Protein AF-A0A3D0DNH4-F1 (afdb_monomer_lite)

Sequence (69 aa):
MDTRDISFNILKRIEEEDSYVSDVLGQALTQLQFKEKRDRA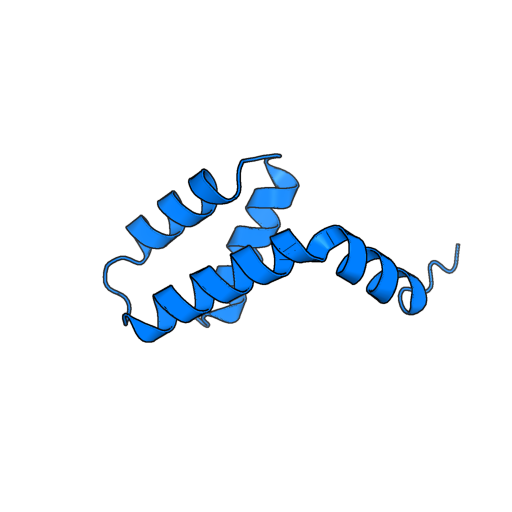FITRLVEGVTERRLSLDFLIDKFSSKTA

Secondary structure (DSSP, 8-state):
--HHHHHHHHHHHHHHTT--HHHHHHHHHHHTTTS-HHHHHHHHHHHHHHHHTHHHHHHHHHTTS----

Foldseek 3Di:
DDLVVLLVVLLVCCVVVVDDSCVSLVVSCVVVVPPDPVSNVVSVCSNVVCVVCVVVVVVVVVVVPPPPD

pLDDT: mean 90.54, std 10.62, range [46.88, 97.56]

Radius of gyration: 13.67 Å; chains: 1; bounding box: 32×28×35 Å

Structure (mmCIF, N/CA/C/O backbone):
data_AF-A0A3D0DNH4-F1
#
_entry.id   AF-A0A3D0DNH4-F1
#
loop_
_atom_site.group_PDB
_atom_site.id
_atom_site.type_symbol
_atom_site.label_atom_id
_atom_site.label_alt_id
_atom_site.label_comp_id
_atom_site.label_asym_id
_atom_site.label_entity_id
_atom_site.label_seq_id
_atom_site.pdbx_PDB_ins_code
_atom_site.Cartn_x
_atom_site.Cartn_y
_atom_site.Cartn_z
_atom_site.occupancy
_atom_site.B_iso_or_equiv
_atom_site.auth_seq_id
_atom_site.auth_comp_id
_atom_site.auth_asym_id
_atom_site.auth_atom_id
_atom_site.pdbx_PDB_model_num
ATOM 1 N N . MET A 1 1 ? -8.448 -10.958 12.248 1.00 62.53 1 MET A N 1
ATOM 2 C CA . MET A 1 1 ? -7.696 -10.681 11.009 1.00 62.53 1 MET A CA 1
ATOM 3 C C . MET A 1 1 ? -6.409 -9.993 11.404 1.00 62.53 1 MET A C 1
ATOM 5 O O . MET A 1 1 ? -6.494 -9.000 12.128 1.00 62.53 1 MET A O 1
ATOM 9 N N . ASP A 1 2 ? -5.274 -10.567 11.019 1.00 90.75 2 ASP A N 1
ATOM 10 C CA . ASP A 1 2 ? -3.951 -10.028 11.335 1.00 90.75 2 ASP A CA 1
ATOM 11 C C . ASP A 1 2 ? -3.734 -8.693 10.601 1.00 90.75 2 ASP A C 1
ATOM 13 O O . ASP A 1 2 ? -4.200 -8.500 9.476 1.00 90.75 2 ASP A O 1
ATOM 17 N N . THR A 1 3 ? -3.056 -7.740 11.238 1.00 94.12 3 THR A N 1
ATOM 18 C CA . THR A 1 3 ? -2.769 -6.424 10.644 1.00 94.12 3 THR A CA 1
ATOM 19 C C . THR A 1 3 ? -1.853 -6.541 9.428 1.00 94.12 3 THR A C 1
ATOM 21 O O . THR A 1 3 ? -1.951 -5.724 8.509 1.00 94.12 3 THR A O 1
ATOM 24 N N . ARG A 1 4 ? -1.009 -7.581 9.375 1.00 95.38 4 ARG A N 1
ATOM 25 C CA . ARG A 1 4 ? -0.173 -7.889 8.206 1.00 95.38 4 ARG A CA 1
ATOM 26 C C . ARG A 1 4 ? -0.996 -8.345 7.006 1.00 95.38 4 ARG A C 1
ATOM 28 O O . ARG A 1 4 ? -0.789 -7.804 5.926 1.00 95.38 4 ARG A O 1
ATOM 35 N N . ASP A 1 5 ? -1.966 -9.239 7.203 1.00 95.8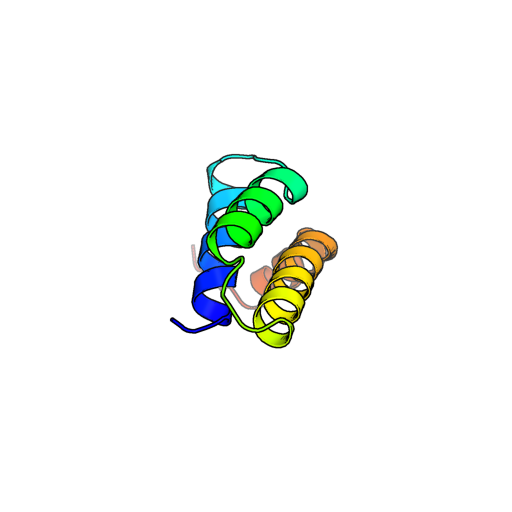8 5 ASP A N 1
ATOM 36 C CA . ASP A 1 5 ? -2.864 -9.692 6.128 1.00 95.88 5 ASP A CA 1
ATOM 37 C C . ASP A 1 5 ? -3.650 -8.523 5.528 1.00 95.88 5 ASP A C 1
ATOM 39 O O . ASP A 1 5 ? -3.789 -8.400 4.312 1.00 95.88 5 ASP A O 1
ATOM 43 N N . ILE A 1 6 ? -4.144 -7.621 6.382 1.00 95.31 6 ILE A N 1
ATOM 44 C CA . ILE A 1 6 ? -4.848 -6.413 5.936 1.00 95.31 6 ILE A CA 1
ATOM 45 C C . ILE A 1 6 ? -3.915 -5.528 5.105 1.00 95.31 6 ILE A C 1
ATOM 47 O O . ILE A 1 6 ? -4.289 -5.087 4.022 1.00 95.31 6 ILE A O 1
ATOM 51 N N . SER A 1 7 ? -2.696 -5.294 5.592 1.00 96.44 7 SER A N 1
ATOM 52 C CA . SER A 1 7 ? -1.708 -4.465 4.893 1.00 96.44 7 SER A CA 1
ATOM 53 C C . SER A 1 7 ? -1.321 -5.062 3.538 1.00 96.44 7 SER A C 1
ATOM 55 O O . SER A 1 7 ? -1.230 -4.332 2.556 1.00 96.44 7 SER A O 1
ATOM 57 N N . PHE A 1 8 ? -1.154 -6.386 3.464 1.00 95.81 8 PHE A N 1
ATOM 58 C CA . PHE A 1 8 ? -0.888 -7.096 2.215 1.00 95.81 8 PHE A CA 1
ATOM 59 C C . PHE A 1 8 ? -2.025 -6.919 1.205 1.00 95.81 8 PHE A C 1
ATOM 61 O O . PHE A 1 8 ? -1.767 -6.584 0.055 1.00 95.81 8 PHE A O 1
ATOM 68 N N . ASN A 1 9 ? -3.281 -7.076 1.632 1.00 94.62 9 ASN A N 1
ATOM 69 C CA . ASN A 1 9 ? -4.429 -6.883 0.743 1.00 94.62 9 ASN A CA 1
ATOM 70 C C . ASN A 1 9 ? -4.530 -5.443 0.219 1.00 94.62 9 ASN A C 1
ATOM 72 O O . ASN A 1 9 ? -4.877 -5.242 -0.941 1.00 94.62 9 ASN A O 1
ATOM 76 N N . ILE A 1 10 ? -4.196 -4.446 1.046 1.00 95.00 10 ILE A N 1
ATOM 77 C CA . ILE A 1 10 ? -4.139 -3.042 0.615 1.00 95.00 10 ILE A CA 1
ATOM 78 C C . ILE A 1 10 ? -3.041 -2.849 -0.438 1.00 95.00 10 ILE A C 1
ATOM 80 O O . ILE A 1 10 ? -3.312 -2.290 -1.495 1.00 95.00 10 ILE A O 1
ATOM 84 N N . LEU A 1 11 ? -1.824 -3.339 -0.177 1.00 95.31 11 LEU A N 1
ATOM 85 C CA . LEU A 1 11 ? -0.695 -3.245 -1.113 1.00 95.31 11 LEU A CA 1
ATOM 86 C C . LEU A 1 11 ? -0.983 -3.949 -2.440 1.00 95.31 11 LEU A C 1
ATOM 88 O O . LEU A 1 11 ? -0.713 -3.396 -3.499 1.00 95.31 11 LEU A O 1
ATOM 92 N N . LYS A 1 12 ? -1.585 -5.139 -2.384 1.00 94.56 12 LYS A N 1
ATOM 93 C CA . LYS A 1 12 ? -2.008 -5.888 -3.567 1.00 94.56 12 LYS A CA 1
ATOM 94 C C . LYS A 1 12 ? -2.992 -5.077 -4.409 1.00 94.56 12 LYS A C 1
ATOM 96 O O . LYS A 1 12 ? -2.829 -4.983 -5.615 1.00 94.56 12 LYS A O 1
ATOM 101 N N . ARG A 1 13 ? -3.979 -4.453 -3.765 1.00 93.38 13 ARG A N 1
ATOM 102 C CA . ARG A 1 13 ? -4.977 -3.628 -4.448 1.00 93.38 13 ARG A CA 1
ATOM 103 C C . ARG A 1 13 ? -4.370 -2.368 -5.073 1.00 93.38 13 ARG A C 1
ATOM 105 O O . ARG A 1 13 ? -4.749 -2.012 -6.178 1.00 93.38 13 ARG A O 1
ATOM 112 N N . ILE A 1 14 ? -3.415 -1.725 -4.397 1.00 91.88 14 ILE A N 1
ATOM 113 C CA . ILE A 1 14 ? -2.649 -0.599 -4.960 1.00 91.88 14 ILE A CA 1
ATOM 114 C C . ILE A 1 14 ? -1.934 -1.026 -6.250 1.00 91.88 14 ILE A C 1
ATOM 116 O O . ILE A 1 14 ? -1.982 -0.298 -7.236 1.00 91.88 14 ILE A O 1
ATOM 120 N N . GLU A 1 15 ? -1.310 -2.206 -6.245 1.00 89.94 15 GLU A N 1
ATOM 121 C CA . GLU A 1 15 ? -0.567 -2.732 -7.395 1.00 89.94 15 GLU A CA 1
ATOM 122 C C . GLU A 1 15 ? -1.489 -3.197 -8.540 1.00 89.94 15 GLU A C 1
ATOM 124 O O . GLU A 1 15 ? -1.181 -2.976 -9.705 1.00 89.94 15 GLU A O 1
ATOM 129 N N . GLU A 1 16 ? -2.631 -3.822 -8.231 1.00 88.94 16 GLU A N 1
ATOM 130 C CA . GLU A 1 16 ? -3.572 -4.352 -9.234 1.00 88.94 16 GLU A CA 1
ATOM 131 C C . GLU A 1 16 ? -4.470 -3.276 -9.863 1.00 88.94 16 GLU A C 1
ATOM 133 O O . GLU A 1 16 ? -4.829 -3.390 -11.034 1.00 88.94 16 GLU A O 1
ATOM 138 N N . GLU A 1 17 ? -4.856 -2.247 -9.103 1.00 82.94 17 GLU A N 1
ATOM 139 C CA . GLU A 1 17 ? -5.795 -1.205 -9.549 1.00 82.94 17 GLU A CA 1
ATOM 140 C C . GLU A 1 17 ? -5.092 0.080 -10.034 1.00 82.94 17 GLU A C 1
ATOM 142 O O . GLU A 1 17 ? -5.776 1.076 -10.271 1.00 82.94 17 GLU A O 1
ATOM 147 N N . ASP A 1 18 ? -3.752 0.088 -10.135 1.00 67.81 18 ASP A N 1
ATOM 148 C CA . ASP A 1 18 ? -2.894 1.254 -10.457 1.00 67.81 18 ASP A CA 1
ATOM 149 C C . ASP A 1 18 ? -3.360 2.549 -9.756 1.00 67.81 18 ASP A C 1
ATOM 151 O O . ASP A 1 18 ? -3.451 3.637 -10.329 1.00 67.81 18 ASP A O 1
ATOM 155 N N . SER A 1 19 ? -3.767 2.398 -8.494 1.00 77.75 19 SER A N 1
ATOM 156 C CA . SER A 1 19 ? -4.497 3.414 -7.738 1.00 77.75 19 SER A CA 1
ATOM 157 C C . SER A 1 19 ? -3.587 4.133 -6.752 1.00 77.75 19 SER A C 1
ATOM 159 O O . SER A 1 19 ? -2.651 3.555 -6.196 1.00 77.75 19 SER A O 1
ATOM 161 N N . TYR A 1 20 ? -3.884 5.405 -6.470 1.00 85.19 20 TYR A N 1
ATOM 162 C CA . TYR A 1 20 ? -3.112 6.172 -5.498 1.00 85.19 20 TYR A CA 1
ATOM 163 C C . TYR A 1 20 ? -3.201 5.552 -4.099 1.00 85.19 20 TYR A C 1
ATOM 165 O O . TYR A 1 20 ? -4.283 5.271 -3.579 1.00 85.19 20 TYR A O 1
ATOM 173 N N . VAL A 1 21 ? -2.039 5.412 -3.457 1.00 84.81 21 VAL A N 1
ATOM 174 C CA . VAL A 1 21 ? -1.897 4.869 -2.096 1.00 84.81 21 VAL A CA 1
ATOM 175 C C . VAL A 1 21 ? -2.828 5.571 -1.114 1.00 84.81 21 VAL A C 1
ATOM 177 O O . VAL A 1 21 ? -3.472 4.906 -0.309 1.00 84.81 21 VAL A O 1
ATOM 180 N N . SER A 1 22 ? -2.922 6.902 -1.195 1.00 87.19 22 SER A N 1
ATOM 181 C CA . SER A 1 22 ? -3.775 7.722 -0.328 1.00 87.19 22 SER A CA 1
ATOM 182 C C . SER A 1 22 ? -5.243 7.314 -0.395 1.00 87.19 22 SER A C 1
ATOM 184 O O . SER A 1 22 ? -5.914 7.261 0.636 1.00 87.19 22 SER A O 1
ATOM 186 N N . ASP A 1 23 ? -5.728 6.986 -1.590 1.00 91.81 23 ASP A N 1
ATOM 187 C CA . ASP A 1 23 ? -7.139 6.718 -1.834 1.00 91.81 23 ASP A CA 1
ATOM 188 C C . ASP A 1 23 ? -7.501 5.320 -1.333 1.00 91.81 23 ASP A C 1
ATOM 190 O O . ASP A 1 23 ? -8.462 5.153 -0.576 1.00 91.81 23 ASP A O 1
ATOM 194 N N . VAL A 1 24 ? -6.687 4.317 -1.677 1.00 93.00 24 VAL A N 1
ATOM 195 C CA . VAL A 1 24 ? -6.898 2.928 -1.242 1.00 93.00 24 VAL A CA 1
ATOM 196 C C . VAL A 1 24 ? -6.713 2.796 0.273 1.00 93.00 24 VAL A C 1
ATOM 198 O O . VAL A 1 24 ? -7.546 2.188 0.952 1.00 93.00 24 VAL A O 1
ATOM 201 N N . LEU A 1 25 ? -5.658 3.399 0.830 1.00 92.94 25 LEU A N 1
ATOM 202 C CA . LEU A 1 25 ? -5.394 3.379 2.268 1.00 92.94 25 LEU A CA 1
ATOM 203 C C . LEU A 1 25 ? -6.472 4.143 3.044 1.00 92.94 25 LEU A C 1
ATOM 205 O O . LEU A 1 25 ? -6.929 3.657 4.077 1.00 92.94 25 LEU A O 1
ATOM 209 N N . GLY A 1 26 ? -6.922 5.294 2.538 1.00 93.31 26 GLY A N 1
ATOM 210 C CA . GLY A 1 26 ? -8.016 6.062 3.128 1.00 93.31 26 GLY A CA 1
ATOM 211 C C . GLY A 1 26 ? -9.303 5.242 3.219 1.00 93.31 26 GLY A C 1
ATOM 212 O O . GLY A 1 26 ? -9.859 5.094 4.309 1.00 93.31 26 GLY A O 1
ATOM 213 N N . GLN A 1 27 ? -9.723 4.624 2.110 1.00 93.31 27 GLN A N 1
ATOM 214 C CA . GLN A 1 27 ? -10.897 3.743 2.079 1.00 93.31 27 GLN A CA 1
ATOM 215 C C . GLN A 1 27 ? -10.767 2.578 3.069 1.00 93.31 27 GLN A C 1
ATOM 217 O O . GLN A 1 27 ? -11.702 2.293 3.823 1.00 93.31 27 GLN A O 1
ATOM 222 N N . ALA A 1 28 ? -9.602 1.923 3.109 1.00 92.69 28 ALA A N 1
ATOM 223 C CA . ALA A 1 28 ? -9.351 0.826 4.036 1.00 92.69 28 ALA A CA 1
ATOM 224 C C . ALA A 1 28 ? -9.409 1.291 5.501 1.00 92.69 28 ALA A C 1
ATOM 226 O O . ALA A 1 28 ? -10.046 0.647 6.334 1.00 92.69 28 ALA A O 1
ATOM 227 N N . LEU A 1 29 ? -8.812 2.436 5.838 1.00 93.94 29 LEU A N 1
ATOM 228 C CA . LEU A 1 29 ? -8.836 2.978 7.198 1.00 93.94 29 LEU A CA 1
ATOM 229 C C . LEU A 1 29 ? -10.242 3.398 7.642 1.00 93.94 29 LEU A C 1
ATOM 231 O O . LEU A 1 29 ? -10.574 3.212 8.814 1.00 93.94 29 LEU A O 1
ATOM 235 N N . THR A 1 30 ? -11.086 3.889 6.729 1.00 94.75 30 THR A N 1
ATOM 236 C CA . THR A 1 30 ? -12.506 4.152 7.012 1.00 94.75 30 THR A CA 1
ATOM 237 C C . THR A 1 30 ? -13.247 2.867 7.382 1.00 94.75 30 THR A C 1
ATOM 239 O O . THR A 1 30 ? -13.989 2.844 8.365 1.00 94.75 30 THR A O 1
ATOM 242 N N . GLN A 1 31 ? -13.009 1.766 6.662 1.00 93.25 31 GLN A N 1
ATOM 243 C CA . GLN A 1 31 ? -13.595 0.461 7.000 1.00 93.25 31 GLN A CA 1
ATOM 244 C C . GLN A 1 31 ? -13.084 -0.071 8.350 1.00 93.25 31 GLN A C 1
ATOM 246 O O . GLN A 1 31 ? -13.811 -0.738 9.085 1.00 93.25 31 GLN A O 1
ATOM 251 N N . LEU A 1 32 ? -11.845 0.267 8.715 1.00 93.19 32 LEU A N 1
ATOM 252 C CA . LEU A 1 32 ? -11.184 -0.156 9.952 1.00 93.19 32 LEU A CA 1
ATOM 253 C C . LEU A 1 32 ? -11.364 0.841 11.110 1.00 93.19 32 LEU A C 1
ATOM 255 O O . LEU A 1 32 ? -10.672 0.726 12.125 1.00 93.19 32 LEU A O 1
ATOM 259 N N . GLN A 1 33 ? -12.285 1.805 11.000 1.00 91.00 33 GLN A N 1
ATOM 260 C CA . GLN A 1 33 ? -12.457 2.890 11.978 1.00 91.00 33 GLN A CA 1
ATOM 261 C C . GLN A 1 33 ? -12.645 2.403 13.427 1.00 91.00 33 GLN A C 1
ATOM 263 O O . GLN A 1 33 ? -12.163 3.047 14.357 1.00 91.00 33 GLN A O 1
ATOM 268 N N . PHE A 1 34 ? -13.258 1.231 13.623 1.00 92.38 34 PHE A N 1
ATOM 269 C CA . PHE A 1 34 ? -13.519 0.645 14.943 1.00 92.38 34 PHE A CA 1
ATOM 270 C C . PHE A 1 34 ? -12.376 -0.222 15.496 1.00 92.38 34 PHE A C 1
ATOM 272 O O . PHE A 1 34 ? -12.477 -0.717 16.615 1.00 92.38 34 PHE A O 1
ATOM 279 N N . LYS A 1 35 ? -11.285 -0.426 14.743 1.00 92.31 35 LYS A N 1
ATOM 280 C CA . LYS A 1 35 ? -10.095 -1.126 15.258 1.00 92.31 35 LYS A CA 1
ATOM 281 C C . LYS A 1 35 ? -9.354 -0.297 16.305 1.00 92.31 35 LYS A C 1
ATOM 283 O O . LYS A 1 35 ? -9.603 0.892 16.484 1.00 92.31 35 LYS A O 1
ATOM 288 N N . GLU A 1 36 ? -8.384 -0.907 16.973 1.00 95.31 36 GLU A N 1
ATOM 289 C CA . GLU A 1 36 ? -7.489 -0.163 17.848 1.00 95.31 36 GLU A CA 1
ATOM 290 C C . GLU A 1 36 ? -6.648 0.855 17.066 1.00 95.31 36 GLU A C 1
ATOM 292 O O . GLU A 1 36 ? -6.220 0.625 15.932 1.00 95.31 36 GLU A O 1
ATOM 297 N N . LYS A 1 37 ? -6.356 1.996 17.702 1.00 94.94 37 LYS 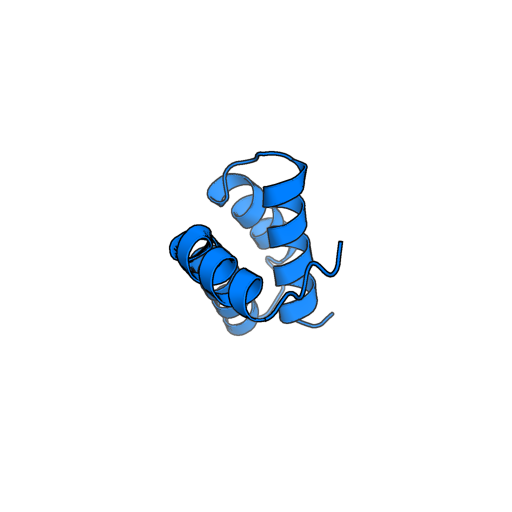A N 1
ATOM 298 C CA . LYS A 1 37 ? -5.501 3.043 17.119 1.00 94.94 37 LYS A CA 1
ATOM 299 C C . LYS A 1 37 ? -4.121 2.502 16.735 1.00 94.94 37 LYS A C 1
ATOM 301 O O . LYS A 1 37 ? -3.573 2.911 15.714 1.00 94.94 37 LYS A O 1
ATOM 306 N N . ARG A 1 38 ? -3.578 1.589 17.548 1.00 95.62 38 ARG A N 1
ATOM 307 C CA . ARG A 1 38 ? -2.280 0.945 17.318 1.00 95.62 38 ARG A CA 1
ATOM 308 C C . ARG A 1 38 ? -2.270 0.157 16.010 1.00 95.62 38 ARG A C 1
ATOM 310 O O . ARG A 1 38 ? -1.344 0.323 15.224 1.00 95.62 38 ARG A O 1
ATOM 317 N N . ASP A 1 39 ? -3.311 -0.631 15.762 1.00 95.81 39 ASP A N 1
ATOM 318 C CA . ASP A 1 39 ? -3.448 -1.430 14.542 1.00 95.81 39 ASP A CA 1
ATOM 319 C C . ASP A 1 39 ? -3.534 -0.547 13.302 1.00 95.81 39 ASP A C 1
ATOM 321 O O . ASP A 1 39 ? -2.825 -0.781 12.327 1.00 95.81 39 ASP A O 1
ATOM 325 N N . ARG A 1 40 ? -4.360 0.507 13.352 1.00 95.94 40 ARG A N 1
ATOM 326 C CA . ARG A 1 40 ? -4.472 1.456 12.237 1.00 95.94 40 ARG A CA 1
ATOM 327 C C . ARG A 1 40 ? -3.137 2.136 11.942 1.00 95.94 40 ARG A C 1
ATOM 329 O O . ARG A 1 40 ? -2.729 2.174 10.791 1.00 95.94 40 ARG A O 1
ATOM 336 N N . ALA A 1 41 ? -2.437 2.610 12.974 1.00 96.31 41 ALA A N 1
ATOM 337 C CA . ALA A 1 41 ? -1.130 3.246 12.814 1.00 96.31 41 ALA A CA 1
ATOM 338 C C . ALA A 1 41 ? -0.078 2.284 12.238 1.00 96.31 41 ALA A C 1
ATOM 340 O O . ALA A 1 41 ? 0.728 2.682 11.398 1.00 96.31 41 ALA A O 1
ATOM 341 N N . PHE A 1 42 ? -0.103 1.017 12.663 1.00 97.06 42 PHE A N 1
ATOM 342 C CA . PHE A 1 42 ? 0.768 -0.016 12.112 1.00 97.06 42 PH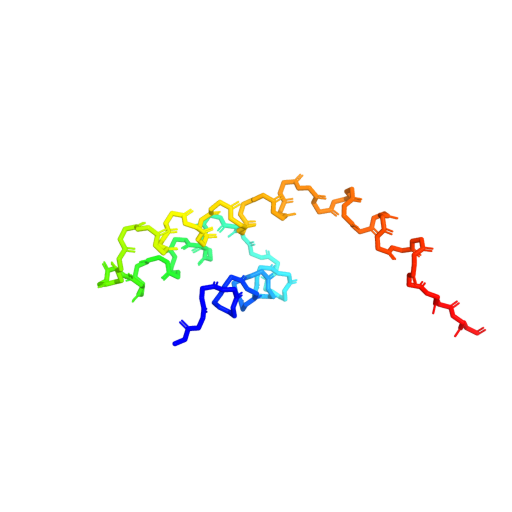E A CA 1
ATOM 343 C C . PHE A 1 42 ? 0.491 -0.253 10.623 1.00 97.06 42 PHE A C 1
ATOM 345 O O . PHE A 1 42 ? 1.427 -0.235 9.829 1.00 97.06 42 PHE A O 1
ATOM 352 N N . ILE A 1 43 ? -0.782 -0.425 10.246 1.00 96.81 43 ILE A N 1
ATOM 353 C CA . ILE A 1 43 ? -1.199 -0.639 8.852 1.00 96.81 43 ILE A CA 1
ATOM 354 C C . ILE A 1 43 ? -0.773 0.545 7.981 1.00 96.81 43 ILE A C 1
ATOM 356 O O . ILE A 1 43 ? -0.123 0.336 6.961 1.00 96.81 43 ILE A O 1
ATOM 360 N N . THR A 1 44 ? -1.065 1.777 8.413 1.00 96.69 44 THR A N 1
ATOM 361 C CA . THR A 1 44 ? -0.645 3.002 7.716 1.00 96.69 44 THR A CA 1
ATOM 362 C C . THR A 1 44 ? 0.856 2.993 7.455 1.00 96.69 44 THR A C 1
ATOM 364 O O . THR A 1 44 ? 1.281 3.058 6.304 1.00 96.69 44 THR A O 1
ATOM 367 N N . ARG A 1 45 ? 1.671 2.821 8.506 1.00 97.56 45 ARG A N 1
ATOM 368 C CA . ARG A 1 45 ? 3.124 2.909 8.354 1.00 97.56 45 ARG A CA 1
ATOM 369 C C . ARG A 1 45 ? 3.697 1.787 7.493 1.00 97.56 45 ARG A C 1
ATOM 371 O O . ARG A 1 45 ? 4.666 2.030 6.775 1.00 97.56 45 ARG A O 1
ATOM 378 N N . LEU A 1 46 ? 3.130 0.583 7.575 1.00 97.31 46 LEU A N 1
ATOM 379 C CA . LEU A 1 46 ? 3.573 -0.561 6.783 1.00 97.31 46 LEU A CA 1
ATOM 380 C C . LEU A 1 46 ? 3.267 -0.360 5.294 1.00 97.31 46 LEU A C 1
ATOM 382 O O . LEU A 1 46 ? 4.168 -0.511 4.475 1.00 97.31 46 LEU A O 1
ATOM 386 N N . VAL A 1 47 ? 2.034 0.024 4.949 1.00 96.81 47 VAL A N 1
ATOM 387 C CA . VAL A 1 47 ? 1.618 0.249 3.554 1.00 96.81 47 VAL A CA 1
ATOM 388 C C . VAL A 1 47 ? 2.405 1.401 2.925 1.00 96.81 47 VAL A C 1
ATOM 390 O O . VAL A 1 47 ? 2.981 1.245 1.846 1.00 96.81 47 VAL A O 1
ATOM 393 N N . GLU A 1 48 ? 2.495 2.540 3.616 1.00 95.94 48 GLU A N 1
ATOM 394 C CA . GLU A 1 48 ? 3.258 3.697 3.138 1.00 95.94 48 GLU A CA 1
ATOM 395 C C . GLU A 1 48 ? 4.744 3.359 3.009 1.00 95.94 48 GLU A C 1
ATOM 397 O O . GLU A 1 48 ? 5.348 3.620 1.976 1.00 95.94 48 GLU A O 1
ATOM 402 N N . GLY A 1 49 ? 5.330 2.705 4.017 1.00 97.12 49 GLY A N 1
ATOM 403 C CA . GLY A 1 49 ? 6.753 2.369 4.019 1.00 97.12 49 GLY A CA 1
ATOM 404 C C . GLY A 1 49 ? 7.157 1.387 2.920 1.00 97.12 49 GLY A C 1
ATOM 405 O O . GLY A 1 49 ? 8.248 1.520 2.363 1.00 97.12 49 GLY A O 1
ATOM 406 N N . VAL A 1 50 ? 6.295 0.420 2.589 1.00 96.31 50 VAL A N 1
ATOM 407 C CA . VAL A 1 50 ? 6.518 -0.480 1.447 1.00 96.31 50 VAL A CA 1
ATOM 408 C C . VAL A 1 50 ? 6.414 0.295 0.139 1.00 96.31 50 VAL A C 1
ATOM 410 O O . VAL A 1 50 ? 7.288 0.151 -0.712 1.00 96.31 50 VAL A O 1
ATOM 413 N N . THR A 1 51 ? 5.416 1.168 -0.000 1.00 94.38 51 THR A N 1
ATOM 414 C CA . THR A 1 51 ? 5.238 1.940 -1.236 1.00 94.38 51 THR A CA 1
ATOM 415 C C . THR A 1 51 ? 6.383 2.933 -1.467 1.00 94.38 51 THR A C 1
ATOM 417 O O . THR A 1 51 ? 6.952 2.972 -2.555 1.00 94.38 51 THR A O 1
ATOM 420 N N . GLU A 1 52 ? 6.800 3.672 -0.432 1.00 95.88 52 GLU A N 1
ATOM 421 C CA . GLU A 1 52 ? 7.950 4.593 -0.458 1.00 95.88 52 GLU A CA 1
ATOM 422 C C . GLU A 1 52 ? 9.237 3.899 -0.923 1.00 95.88 52 GLU A C 1
ATOM 424 O O . GLU A 1 52 ? 10.077 4.498 -1.595 1.00 95.88 52 GLU A O 1
ATOM 429 N N . ARG A 1 53 ? 9.412 2.630 -0.539 1.00 96.88 53 ARG A N 1
ATOM 430 C CA . ARG A 1 53 ? 10.634 1.856 -0.774 1.00 96.88 53 ARG A CA 1
ATOM 431 C C . ARG A 1 53 ? 10.494 0.840 -1.900 1.00 96.88 53 ARG A C 1
ATOM 433 O O . ARG A 1 53 ? 11.424 0.054 -2.072 1.00 96.88 53 ARG A O 1
ATOM 440 N N . ARG A 1 54 ? 9.397 0.861 -2.670 1.00 94.12 54 ARG A N 1
ATOM 441 C CA . ARG A 1 54 ? 9.060 -0.172 -3.666 1.00 94.12 54 ARG A CA 1
ATOM 442 C C . ARG A 1 54 ? 10.241 -0.498 -4.577 1.00 94.12 54 ARG A C 1
ATOM 444 O O . ARG A 1 54 ? 10.713 -1.622 -4.564 1.00 94.12 54 ARG A O 1
ATOM 451 N N . LEU A 1 55 ? 10.837 0.511 -5.218 1.00 95.00 55 LEU A N 1
ATOM 452 C CA . LEU A 1 55 ? 11.995 0.321 -6.106 1.00 95.00 55 LEU A CA 1
ATOM 453 C C . LEU A 1 55 ? 13.190 -0.369 -5.425 1.00 95.00 55 LEU A C 1
ATOM 455 O O . LEU A 1 55 ? 13.845 -1.222 -6.017 1.00 95.00 55 LEU A O 1
ATOM 459 N N . SER A 1 56 ? 13.500 0.004 -4.180 1.00 97.38 56 SER A N 1
ATOM 460 C CA . SER A 1 56 ? 14.604 -0.606 -3.430 1.00 97.38 56 SER A CA 1
ATOM 461 C C . SER A 1 56 ? 14.277 -2.026 -2.972 1.00 97.38 56 SER A C 1
ATOM 463 O O . SER A 1 56 ? 15.163 -2.879 -2.956 1.00 97.38 56 SER A O 1
ATOM 465 N N . LEU A 1 57 ? 13.023 -2.268 -2.582 1.00 96.00 57 LEU A N 1
ATOM 466 C CA . LEU A 1 57 ? 12.536 -3.582 -2.181 1.00 96.00 57 LEU A CA 1
ATOM 467 C C . LEU A 1 57 ? 12.512 -4.533 -3.375 1.00 96.00 57 LEU A C 1
ATOM 469 O O . LEU A 1 57 ? 13.066 -5.618 -3.260 1.00 96.00 57 LEU A O 1
ATOM 473 N N . ASP A 1 58 ? 11.982 -4.104 -4.518 1.00 94.62 58 ASP A N 1
ATOM 474 C CA . ASP A 1 58 ? 11.950 -4.887 -5.755 1.00 94.62 58 ASP A CA 1
ATOM 475 C C . ASP A 1 58 ? 13.363 -5.248 -6.205 1.00 94.62 58 ASP A C 1
ATOM 477 O O . ASP A 1 58 ? 13.653 -6.416 -6.446 1.00 94.62 58 ASP A O 1
ATOM 481 N N . PHE A 1 59 ? 14.283 -4.275 -6.220 1.00 95.19 59 PHE A N 1
ATOM 482 C CA . PHE A 1 59 ? 15.689 -4.532 -6.533 1.00 95.19 59 PHE A CA 1
ATOM 483 C C . PHE A 1 59 ? 16.328 -5.551 -5.583 1.00 95.19 59 PHE A C 1
ATOM 485 O O . PHE A 1 59 ? 17.123 -6.384 -6.010 1.00 95.19 59 PHE A O 1
ATOM 492 N N . LEU A 1 60 ? 16.022 -5.485 -4.284 1.00 95.25 60 LEU A N 1
ATOM 493 C CA . LEU A 1 60 ? 16.553 -6.437 -3.314 1.00 95.25 60 LEU A CA 1
ATOM 494 C C . LEU A 1 60 ? 15.933 -7.827 -3.493 1.00 95.25 60 LEU A C 1
ATOM 496 O O . LEU A 1 60 ? 16.664 -8.813 -3.456 1.00 95.25 60 LEU A O 1
ATOM 500 N N . ILE A 1 61 ? 14.615 -7.905 -3.687 1.00 94.31 61 ILE A N 1
ATOM 501 C CA . ILE A 1 61 ? 13.876 -9.152 -3.906 1.00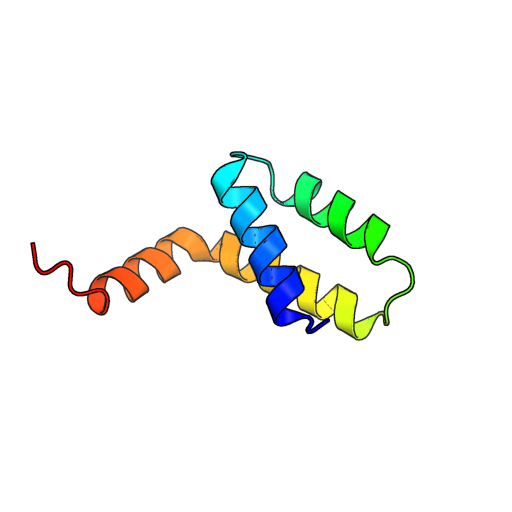 94.31 61 ILE A CA 1
ATOM 502 C C . ILE A 1 61 ? 14.385 -9.845 -5.169 1.00 94.31 61 ILE A C 1
ATOM 504 O O . ILE A 1 61 ? 14.639 -11.045 -5.125 1.00 94.31 61 ILE A O 1
ATOM 508 N N . ASP A 1 62 ? 14.620 -9.104 -6.253 1.00 93.69 62 ASP A N 1
ATOM 509 C CA . ASP A 1 62 ? 15.122 -9.636 -7.526 1.00 93.69 62 ASP A CA 1
ATOM 510 C C . ASP A 1 62 ? 16.466 -10.372 -7.371 1.00 93.69 62 ASP A C 1
ATOM 512 O O . ASP A 1 62 ? 16.689 -11.403 -7.997 1.00 93.69 62 ASP A O 1
ATOM 516 N N . LYS A 1 63 ? 17.328 -9.943 -6.436 1.00 91.88 63 LYS A N 1
ATOM 517 C CA . LYS A 1 63 ? 18.604 -10.631 -6.148 1.00 91.88 63 LYS A CA 1
ATOM 518 C C . LYS A 1 63 ? 18.448 -12.029 -5.554 1.00 91.88 63 LYS A C 1
ATOM 520 O O . LYS A 1 63 ? 19.380 -12.826 -5.644 1.00 91.88 63 LYS A O 1
ATOM 525 N N . PHE A 1 64 ? 17.321 -12.306 -4.906 1.00 92.19 64 PHE A N 1
ATOM 526 C CA . PHE A 1 64 ? 17.034 -13.596 -4.269 1.00 92.19 64 PHE A CA 1
ATOM 527 C C . PHE A 1 64 ? 15.923 -14.367 -4.983 1.00 92.19 64 PHE A C 1
ATOM 529 O O . PHE A 1 64 ? 15.778 -15.572 -4.784 1.00 92.19 64 PHE A O 1
ATOM 536 N N . SER A 1 65 ? 15.152 -13.689 -5.828 1.00 85.94 65 SER A N 1
ATOM 537 C CA . SER A 1 65 ? 14.168 -14.294 -6.706 1.00 85.94 65 SER A CA 1
ATOM 538 C C . SER A 1 65 ? 14.907 -14.905 -7.890 1.00 85.94 65 SER A C 1
ATOM 540 O O . SER A 1 65 ? 15.113 -14.253 -8.910 1.00 85.94 65 SER A O 1
ATOM 542 N N . SER A 1 66 ? 15.321 -16.169 -7.774 1.00 68.06 66 SER A N 1
ATOM 543 C CA . SER A 1 66 ? 15.855 -16.912 -8.913 1.00 68.06 66 SER A CA 1
ATOM 544 C C . SER A 1 66 ? 14.778 -16.995 -9.996 1.00 68.06 66 SER A C 1
ATOM 546 O O . SER A 1 66 ? 13.933 -17.892 -9.979 1.00 68.06 66 SER A O 1
ATOM 548 N N . LYS A 1 67 ? 14.803 -16.090 -10.976 1.00 63.28 67 LYS A N 1
ATOM 549 C CA . LYS A 1 67 ? 14.241 -16.400 -12.287 1.00 63.28 67 LYS A CA 1
ATOM 550 C C . LYS A 1 67 ? 15.186 -17.402 -12.939 1.00 63.28 67 LYS A C 1
ATOM 552 O O . LYS A 1 67 ? 16.019 -17.049 -13.765 1.00 63.28 67 LYS A O 1
ATOM 557 N N . THR A 1 68 ? 15.085 -18.658 -12.515 1.00 46.88 68 THR A N 1
ATOM 558 C CA . THR A 1 68 ? 15.466 -19.781 -13.365 1.00 46.88 68 THR A CA 1
ATOM 559 C C . THR A 1 68 ? 14.444 -19.791 -14.496 1.00 46.88 68 THR A C 1
ATOM 561 O O . THR A 1 68 ? 13.349 -20.329 -14.348 1.00 46.88 68 THR A O 1
ATOM 564 N N . ALA A 1 69 ? 14.762 -19.048 -15.554 1.00 47.03 69 ALA A N 1
ATOM 565 C CA . ALA A 1 69 ? 14.207 -19.265 -16.880 1.00 47.03 69 ALA A CA 1
ATOM 566 C C . ALA A 1 69 ? 14.918 -20.462 -17.521 1.00 47.03 69 ALA A C 1
ATOM 568 O O . ALA A 1 69 ? 16.129 -20.633 -17.240 1.00 47.03 69 ALA A O 1
#

=== Feature glossary ===
The features interleaved in this record are:

— What the protein is —

Sequence gives the chain of amino acids in standard one-letter code (A=alanine, C=cysteine, …, Y=tyrosine), read N→C. It is the only feature that is directly encoded by the gene; all structural features are derived from the folded form of this sequence.

Database cross-references. InterPro integrates a dozen domain/family signature databases into unified entries with residue-range hits. GO terms attach function/process/location labels with evidence codes. CATH codes position the fold in a four-level structural taxonomy. Organism is the NCBI-taxonomy species name.

— Where its atoms are —

Atomic coordinates in PDBx/mmCIF format — the same representation the Protein Data Bank distributes. Each line of the _atom_site loop places one backbone atom in Cartesian space (units: ångströms, origin: arbitrary).

The six renders are orthographic views along the three Cartesian axes in both directions. Representation (cartoon, sticks, or surface) and color scheme (sequence-rainbow or by-chain) vary across proteins so the training set covers all the common visualization conventions.

— Local backbone conformation —

Eight-state secondary structure (DSSP): H is the canonical α-helix, G the tighter 3₁₀-helix, I the wider π-helix; E/B are β-structure, T and S are turns and bends, and '-' is everything else. DSSP derives these from the pattern of main-chain N–H···O=C hydrogen bonds, not from the sequence.

P-SEA three-state annotation labels each residue as helix, strand, or coil based purely on the geometry of the Cα trace. It serves as a fallback when the full backbone (and thus DSSP) is unavailable.

The φ/ψ torsion pair specifies the backbone conformation at each residue. φ rotates about the N–Cα bond, ψ about the Cα–C bond. Steric clashes forbid most of the (φ, ψ) plane — the allowed regions (α-helix basin, β-sheet basin, left-handed helix) are the Ramachandran-allowed regions.

— Global shape and packing —

The geometric summary reports three shape descriptors. Rg (radius of gyration) measures how spread out the Cα atoms are about their centre of mass; compact globular proteins have small Rg, elongated or unfolded ones large. Cα contacts (<8 Å, |i−j|>4) count long-range residue pairs in spatial proximity — high for tightly packed fold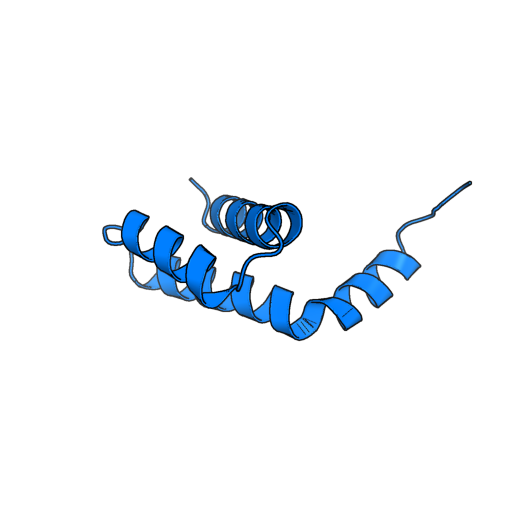s, near zero for rods or random coil. The bounding-box extents give the protein's footprint along x, y, z in Å.

Solvent-accessible surface area (SASA) is the area in Å² traced out by the centre of a 1.4 Å probe sphere (a water molecule) rolled over the protein's van der Waals surface (Shrake–Rupley / Lee–Richards construction). Buried residues have near-zero SASA; fully exposed residues can exceed 200 Å². The total SASA scales roughly with the number of surface residues.

The contact map is a binary N×N matrix image: pixel (i, j) is dark where Cα_i and Cα_j are within 8 Å and |i−j|>4. Because the |i−j|>4 filter removes local helical contacts, off-diagonal stripes parallel to the main diagonal indicate parallel β-sheets; stripes perpendicular to it indicate antiparallel β-sheets. The Ramachandran plot scatters every residue's (φ, ψ) pair against the sterically allowed regions. The PAE heatmap renders the predicted-aligned-error matrix.

— Structural neighborhood —

3Di is Foldseek's structural alphabet. Each residue is assigned one of twenty discrete states based on how its Cα sits relative to its spatial (not sequential) neighbors. Aligning 3Di strings finds structural homologs roughly as well as full 3D superposition, but orders of magnitude faster.

Nearest PDB neighbors are the top structural matches found by Foldseek when searching this structure against the entire Protein Data Bank. Each hit reports a TM-score (0 to 1; >0.5 almost always implies the same fold) and an E-value. These are *structural* homologs — they may share no detectable sequence similarity.

— Confidence and disorder —

For AlphaFold models, the B-factor field carries pLDDT — the model's own estimate of local accuracy on a 0–100 scale. Regions with pLDDT<50 should be treated as essentially unmodeled; they often correspond to intrinsically disordered segments.

Crystallographic B-factors measure how much each atom's electron density is smeared out, in Å². They rise in mobile loops and surface residues and fall in the buried interior. In AlphaFold models this column is repurposed to hold pLDDT instead.

Predicted aligned error is AlphaFold's pairwise confidence. Unlike pLDDT (per-residue), PAE is per-residue-pair and captures whether two parts of the structure are correctly placed relative to each other. Units are ångströms of expected positional error.